Protein AF-G5LVL3-F1 (afdb_monomer_lite)

Structure (mmCIF, N/CA/C/O backbone):
data_AF-G5LVL3-F1
#
_entry.id   AF-G5LVL3-F1
#
loop_
_atom_site.group_PDB
_atom_site.id
_atom_site.type_symbol
_atom_site.label_atom_id
_atom_site.label_alt_id
_atom_site.label_comp_id
_atom_site.label_asym_id
_atom_site.label_entity_id
_atom_site.label_seq_id
_atom_site.pdbx_PDB_ins_code
_atom_site.Cartn_x
_atom_site.Cartn_y
_atom_site.Cartn_z
_atom_site.occupancy
_atom_site.B_iso_or_equiv
_atom_site.auth_seq_id
_atom_site.auth_comp_id
_atom_site.auth_asym_id
_atom_site.auth_atom_id
_atom_site.pdbx_PDB_model_num
ATOM 1 N N . MET A 1 1 ? 20.155 -2.878 -32.973 1.00 81.12 1 MET A N 1
ATOM 2 C CA . MET A 1 1 ? 21.597 -2.716 -32.682 1.00 81.12 1 MET A CA 1
ATOM 3 C C . MET A 1 1 ? 22.410 -3.864 -33.269 1.00 81.12 1 MET A C 1
ATOM 5 O O . MET A 1 1 ? 23.006 -3.648 -34.312 1.00 81.12 1 MET A O 1
ATOM 9 N N . LEU A 1 2 ? 22.355 -5.077 -32.695 1.00 84.88 2 LEU A N 1
ATOM 10 C CA . LEU A 1 2 ? 23.212 -6.215 -33.088 1.00 84.88 2 LEU A CA 1
ATOM 11 C C . LEU A 1 2 ? 23.111 -6.653 -34.557 1.00 84.88 2 LEU A C 1
ATOM 13 O O . LEU A 1 2 ? 24.112 -7.053 -35.127 1.00 84.88 2 LEU A O 1
ATOM 17 N N . ILE A 1 3 ? 21.930 -6.570 -35.171 1.00 90.94 3 ILE A N 1
ATOM 18 C CA . ILE A 1 3 ? 21.746 -6.932 -36.589 1.00 90.94 3 ILE A CA 1
ATOM 19 C C . ILE A 1 3 ? 21.902 -5.699 -37.486 1.00 90.94 3 ILE A C 1
ATOM 21 O O . ILE A 1 3 ? 22.560 -5.733 -38.516 1.00 90.94 3 ILE A O 1
ATOM 25 N N . MET A 1 4 ? 21.317 -4.580 -37.068 1.00 88.94 4 MET A N 1
ATOM 26 C CA . MET A 1 4 ? 21.206 -3.380 -37.893 1.00 88.94 4 MET A CA 1
ATOM 27 C C . MET A 1 4 ? 22.550 -2.671 -38.124 1.00 88.94 4 MET A C 1
ATOM 29 O O . MET A 1 4 ? 22.813 -2.254 -39.245 1.00 88.94 4 MET A O 1
ATOM 33 N N . VAL A 1 5 ? 23.428 -2.589 -37.116 1.00 91.62 5 VAL A N 1
ATOM 34 C CA . VAL A 1 5 ? 24.734 -1.913 -37.248 1.00 91.62 5 VAL A CA 1
ATOM 35 C C . VAL A 1 5 ? 25.672 -2.664 -38.206 1.00 91.62 5 VAL A C 1
ATOM 37 O O . VAL A 1 5 ? 26.183 -2.022 -39.122 1.00 91.62 5 VAL A O 1
ATOM 40 N N . PRO A 1 6 ? 25.856 -4.000 -38.100 1.00 91.88 6 PRO A N 1
ATOM 41 C CA . PRO A 1 6 ? 26.632 -4.750 -39.089 1.00 91.88 6 PRO A CA 1
ATOM 42 C C . PRO A 1 6 ? 26.035 -4.691 -40.495 1.00 91.88 6 PRO A C 1
ATOM 44 O O . PRO A 1 6 ? 26.775 -4.571 -41.463 1.00 91.88 6 PRO A O 1
ATOM 47 N N . VAL A 1 7 ? 24.705 -4.728 -40.626 1.00 93.19 7 VAL A N 1
ATOM 48 C CA . VAL A 1 7 ? 24.038 -4.614 -41.933 1.00 93.19 7 VAL A CA 1
ATOM 49 C C . VAL A 1 7 ? 24.307 -3.250 -42.571 1.00 93.19 7 VAL A C 1
ATOM 51 O O . VAL A 1 7 ? 24.692 -3.193 -43.735 1.00 93.19 7 VAL A O 1
ATOM 54 N N . VAL A 1 8 ? 24.173 -2.156 -41.814 1.00 91.12 8 VAL A N 1
ATOM 55 C CA . VAL A 1 8 ? 24.483 -0.801 -42.300 1.00 91.12 8 VAL A CA 1
ATOM 56 C C . VAL A 1 8 ? 25.963 -0.672 -42.663 1.00 91.12 8 VAL A C 1
ATOM 58 O O . VAL A 1 8 ? 26.275 -0.114 -43.711 1.00 91.12 8 VAL A O 1
ATOM 61 N N . LEU A 1 9 ? 26.865 -1.224 -41.846 1.00 92.75 9 LEU A N 1
ATOM 62 C CA . LEU A 1 9 ? 28.305 -1.228 -42.109 1.00 92.75 9 LEU A CA 1
ATOM 63 C C . LEU A 1 9 ? 28.645 -1.963 -43.411 1.00 92.75 9 LEU A C 1
ATOM 65 O O . LEU A 1 9 ? 29.372 -1.424 -44.236 1.00 92.75 9 LEU A O 1
ATOM 69 N N . LEU A 1 10 ? 28.120 -3.178 -43.601 1.00 92.69 10 LEU A N 1
ATOM 70 C CA . LEU A 1 10 ? 28.406 -3.996 -44.780 1.00 92.69 10 LEU A CA 1
ATOM 71 C C . LEU A 1 10 ? 27.818 -3.368 -46.044 1.00 92.69 10 LEU A C 1
ATOM 73 O O . LEU A 1 10 ? 28.525 -3.243 -47.036 1.00 92.69 10 LEU A O 1
ATOM 77 N N . 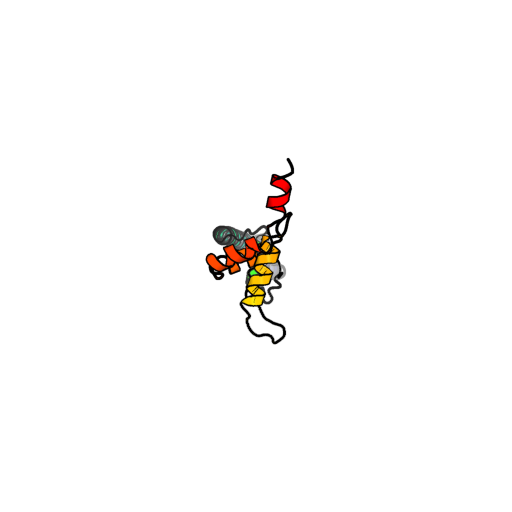ILE A 1 11 ? 26.560 -2.917 -46.010 1.00 91.62 11 ILE A N 1
ATOM 78 C CA . ILE A 1 11 ? 25.928 -2.273 -47.170 1.00 91.62 11 ILE A CA 1
ATOM 79 C C . ILE A 1 11 ? 26.689 -1.001 -47.555 1.00 91.62 11 ILE A C 1
ATOM 81 O O . ILE A 1 11 ? 26.998 -0.803 -48.727 1.00 91.62 11 ILE A O 1
ATOM 85 N N . ASN A 1 12 ? 27.019 -0.147 -46.584 1.00 88.62 12 ASN A N 1
ATOM 86 C CA . ASN A 1 12 ? 27.692 1.122 -46.856 1.00 88.62 12 ASN A CA 1
ATOM 87 C C . ASN A 1 12 ? 29.164 0.903 -47.262 1.00 88.62 12 ASN A C 1
ATOM 89 O O . ASN A 1 12 ? 29.632 1.515 -48.217 1.00 88.62 12 ASN A O 1
ATOM 93 N N . GLY A 1 13 ? 29.855 -0.051 -46.629 1.00 89.69 13 GLY A N 1
ATOM 94 C CA . GLY A 1 13 ? 31.228 -0.438 -46.962 1.00 89.69 13 GLY A CA 1
ATOM 95 C C . GLY A 1 13 ? 31.358 -1.043 -48.360 1.00 89.69 13 GLY A C 1
ATOM 96 O O . GLY A 1 13 ? 32.219 -0.621 -49.127 1.00 89.69 13 GLY A O 1
ATOM 97 N N . PHE A 1 14 ? 30.461 -1.958 -48.747 1.00 90.69 14 PHE A N 1
ATOM 98 C CA . PHE A 1 14 ? 30.452 -2.515 -50.105 1.00 90.69 14 PHE A CA 1
ATOM 99 C C . PHE A 1 14 ? 29.960 -1.517 -51.160 1.00 90.69 14 PHE A C 1
ATOM 101 O O . PHE A 1 14 ? 30.424 -1.568 -52.295 1.00 90.69 14 PHE A O 1
ATOM 108 N N . SER A 1 15 ? 29.041 -0.608 -50.816 1.00 87.19 15 SER A N 1
ATOM 109 C CA . SER A 1 15 ? 28.491 0.351 -51.780 1.00 87.19 15 SER A CA 1
ATOM 110 C C . SER A 1 15 ? 29.405 1.549 -52.043 1.00 87.19 15 SER A C 1
ATOM 112 O O . SER A 1 15 ? 29.398 2.053 -53.163 1.00 87.19 15 SER A O 1
ATOM 114 N N . LYS A 1 16 ? 30.144 2.039 -51.036 1.00 81.44 16 LYS A N 1
ATOM 115 C CA . LYS A 1 16 ? 31.026 3.213 -51.167 1.00 81.44 16 LYS A CA 1
ATOM 116 C C . LYS A 1 16 ? 32.512 2.867 -51.275 1.00 81.44 16 LYS A C 1
ATOM 118 O O . LYS A 1 16 ? 33.286 3.705 -51.722 1.00 81.44 16 LYS A O 1
ATOM 123 N N . GLY A 1 17 ? 32.928 1.673 -50.850 1.00 79.00 17 GLY A N 1
ATOM 124 C CA . GLY A 1 17 ? 34.333 1.245 -50.842 1.00 79.00 17 GLY A CA 1
ATOM 125 C C . GLY A 1 17 ? 35.191 1.853 -49.722 1.00 79.00 17 GLY A C 1
ATOM 126 O O . GLY A 1 17 ? 36.282 1.348 -49.464 1.00 79.00 17 GLY A O 1
ATOM 127 N N . ASP A 1 18 ? 34.702 2.885 -49.024 1.00 89.19 18 ASP A N 1
ATOM 128 C CA . ASP A 1 18 ? 35.351 3.473 -47.848 1.00 89.19 18 ASP A CA 1
ATOM 129 C C . ASP A 1 18 ? 34.812 2.847 -46.552 1.00 89.19 18 ASP A C 1
ATOM 131 O O . ASP A 1 18 ? 33.752 3.201 -46.024 1.00 89.19 18 ASP A O 1
ATOM 135 N N . TRP A 1 19 ? 35.574 1.889 -46.027 1.00 89.25 19 TRP A N 1
ATOM 136 C CA . TRP A 1 19 ? 35.260 1.186 -44.785 1.00 89.25 19 TRP A CA 1
ATOM 137 C C . TRP A 1 19 ? 35.337 2.084 -43.547 1.00 89.25 19 TRP A C 1
ATOM 139 O O . TRP A 1 19 ? 34.635 1.827 -42.566 1.00 89.25 19 TRP A O 1
ATOM 149 N N . VAL A 1 20 ? 36.155 3.141 -43.579 1.00 91.44 20 VAL A N 1
ATOM 150 C CA . VAL A 1 20 ? 36.291 4.077 -42.458 1.00 91.44 20 VAL A CA 1
ATOM 151 C C . VAL A 1 20 ? 35.042 4.946 -42.383 1.00 91.44 20 VAL A C 1
ATOM 153 O O . VAL A 1 20 ? 34.415 5.008 -41.323 1.00 91.44 20 VAL A O 1
ATOM 156 N N . GLU A 1 21 ? 34.606 5.529 -43.501 1.00 89.06 21 GLU A N 1
ATOM 157 C CA . GLU A 1 21 ? 33.372 6.325 -43.553 1.00 89.06 21 GLU A CA 1
ATOM 158 C C . GLU A 1 21 ? 32.139 5.476 -43.201 1.00 89.06 21 GLU A C 1
ATOM 160 O O . GLU A 1 21 ? 31.303 5.884 -42.388 1.00 89.06 21 GLU A O 1
ATOM 165 N N . ALA A 1 22 ? 32.055 4.253 -43.737 1.00 91.62 22 ALA A N 1
ATOM 166 C CA . ALA A 1 22 ? 30.985 3.315 -43.408 1.00 91.62 22 ALA A CA 1
ATOM 167 C C . ALA A 1 22 ? 30.944 2.982 -41.906 1.00 91.62 22 ALA A C 1
ATOM 169 O O . ALA A 1 22 ? 29.858 2.890 -41.326 1.00 91.62 22 ALA A O 1
ATOM 170 N N . SER A 1 23 ? 32.108 2.838 -41.259 1.00 91.12 23 SER A N 1
ATOM 171 C CA . SER A 1 23 ? 32.196 2.565 -39.819 1.00 91.12 23 SER A CA 1
ATOM 172 C C . SER A 1 23 ? 31.751 3.747 -38.961 1.00 91.12 23 SER A C 1
ATOM 174 O O . SER A 1 23 ? 30.975 3.561 -38.021 1.00 91.12 23 SER A O 1
ATOM 176 N N . LEU A 1 24 ? 32.149 4.968 -39.328 1.00 92.56 24 LEU A N 1
ATOM 177 C CA . LEU A 1 24 ? 31.721 6.195 -38.658 1.00 92.56 24 LEU A CA 1
ATOM 178 C C . LEU A 1 24 ? 30.209 6.401 -38.793 1.00 92.56 24 LEU A C 1
ATOM 180 O O . LEU A 1 24 ? 29.540 6.753 -37.820 1.00 92.56 24 LEU A O 1
ATOM 184 N N . PHE A 1 25 ? 29.650 6.113 -39.969 1.00 91.00 25 PHE A N 1
ATOM 185 C CA . PHE A 1 25 ? 28.211 6.184 -40.199 1.00 91.00 25 PHE A CA 1
ATOM 186 C C . PHE A 1 25 ? 27.441 5.136 -39.384 1.00 91.00 25 PHE A C 1
ATOM 188 O O . PHE A 1 25 ? 26.460 5.464 -38.716 1.00 91.00 25 PHE A O 1
ATOM 195 N N . ALA A 1 26 ? 27.899 3.881 -39.386 1.00 91.75 26 ALA A N 1
ATOM 196 C CA . ALA A 1 26 ? 27.285 2.814 -38.600 1.00 91.75 26 ALA A CA 1
ATOM 197 C C . ALA A 1 26 ? 27.334 3.114 -37.088 1.00 91.75 26 ALA A C 1
ATOM 199 O O . ALA A 1 26 ? 26.356 2.857 -36.384 1.00 91.75 26 ALA A O 1
ATOM 200 N N . LEU A 1 27 ? 28.424 3.718 -36.598 1.00 92.19 27 LEU A N 1
ATOM 201 C CA . LEU A 1 27 ? 28.555 4.183 -35.215 1.00 92.19 27 LEU A CA 1
ATOM 202 C C . LEU A 1 27 ? 27.587 5.332 -34.893 1.00 92.19 27 LEU A C 1
ATOM 204 O O . LEU A 1 27 ? 26.932 5.297 -33.853 1.00 92.19 27 LEU A O 1
ATOM 208 N N . ALA A 1 28 ? 27.454 6.322 -35.780 1.00 92.31 28 ALA A N 1
ATOM 209 C CA . ALA A 1 28 ? 26.517 7.432 -35.601 1.00 92.31 28 ALA A CA 1
ATOM 210 C C . ALA A 1 28 ? 25.064 6.939 -35.508 1.00 92.31 28 ALA A C 1
ATOM 212 O O . ALA A 1 28 ? 24.324 7.332 -34.603 1.00 92.31 28 ALA A O 1
ATOM 213 N N . VAL A 1 29 ? 24.676 6.010 -36.388 1.00 91.62 29 VAL A N 1
ATOM 214 C CA . VAL A 1 29 ? 23.380 5.320 -36.318 1.00 91.62 29 VAL A CA 1
ATOM 215 C C . VAL A 1 29 ? 23.252 4.541 -35.010 1.00 91.62 29 VAL A C 1
ATOM 217 O O . VAL A 1 29 ? 22.179 4.521 -34.404 1.00 91.62 29 VAL A O 1
ATOM 220 N N . ALA A 1 30 ? 24.338 3.915 -34.549 1.00 91.69 30 ALA A N 1
ATOM 221 C CA . ALA A 1 30 ? 24.299 3.117 -33.340 1.00 91.69 30 ALA A CA 1
ATOM 222 C C . ALA A 1 30 ? 23.985 3.951 -32.090 1.00 91.69 30 ALA A C 1
ATOM 224 O O . ALA A 1 30 ? 23.071 3.637 -31.325 1.00 91.69 30 ALA A O 1
ATOM 225 N N . VAL A 1 31 ? 24.711 5.054 -31.927 1.00 91.38 31 VAL A N 1
ATOM 226 C CA . VAL A 1 31 ? 24.519 5.990 -30.817 1.00 91.38 31 VAL A CA 1
ATOM 227 C C . VAL A 1 31 ? 23.149 6.666 -30.908 1.00 91.38 31 VAL A C 1
ATOM 229 O O . VAL A 1 31 ? 22.438 6.725 -29.909 1.00 91.38 31 VAL A O 1
ATOM 232 N N . GLY A 1 32 ? 22.727 7.102 -32.101 1.00 88.12 32 GLY A N 1
ATOM 233 C CA . GLY A 1 32 ? 21.451 7.803 -32.294 1.00 88.12 32 GLY A CA 1
ATOM 234 C C . GLY A 1 32 ? 20.205 6.967 -31.981 1.00 88.12 32 GLY A C 1
ATOM 235 O O . GLY A 1 32 ? 19.174 7.517 -31.605 1.00 88.12 32 GLY A O 1
ATOM 236 N N . LEU A 1 33 ? 20.290 5.640 -32.106 1.00 88.56 33 LEU A N 1
ATOM 237 C CA . LEU A 1 33 ? 19.182 4.731 -31.797 1.00 88.56 33 LEU A CA 1
ATOM 238 C C . LEU A 1 33 ? 19.151 4.265 -30.342 1.00 88.56 33 LEU A C 1
ATOM 240 O O . LEU A 1 33 ? 18.172 3.636 -29.938 1.00 88.56 33 LEU A O 1
ATOM 244 N N . THR A 1 34 ? 20.205 4.514 -29.565 1.00 89.81 34 THR A N 1
ATOM 245 C CA . THR A 1 34 ? 20.269 4.047 -28.180 1.00 89.81 34 THR A CA 1
ATOM 246 C C . THR A 1 34 ? 19.421 4.969 -27.299 1.00 89.81 34 THR A C 1
ATOM 248 O O . THR A 1 34 ? 19.711 6.163 -27.201 1.00 89.81 34 THR A O 1
ATOM 251 N N . PRO A 1 35 ? 18.347 4.470 -26.658 1.00 87.25 35 PRO A N 1
ATOM 252 C CA . PRO A 1 35 ? 17.414 5.317 -25.925 1.00 87.25 35 PRO A CA 1
ATOM 253 C C . PRO A 1 35 ? 17.929 5.619 -24.508 1.00 87.25 35 PRO A C 1
ATOM 255 O O . PRO A 1 35 ? 17.309 5.238 -23.516 1.00 87.25 35 PRO A O 1
ATOM 258 N N . GLU A 1 36 ? 19.043 6.345 -24.403 1.00 88.94 36 GLU A N 1
ATOM 259 C CA . GLU A 1 36 ? 19.691 6.713 -23.128 1.00 88.94 36 GLU A CA 1
ATOM 260 C C . GLU A 1 36 ? 18.790 7.566 -22.214 1.00 88.94 36 GLU A C 1
ATOM 262 O O . GLU A 1 36 ? 18.899 7.547 -20.989 1.00 88.94 36 GLU A O 1
ATOM 267 N N . MET A 1 37 ? 17.842 8.305 -22.794 1.00 91.06 37 MET A N 1
ATOM 268 C CA . MET A 1 37 ? 16.935 9.172 -22.035 1.00 91.06 37 MET A CA 1
ATOM 269 C C . MET A 1 37 ? 15.774 8.416 -21.379 1.00 91.06 37 MET A C 1
ATOM 271 O O . MET A 1 37 ? 15.203 8.896 -20.397 1.00 91.06 37 MET A O 1
ATOM 275 N N . LEU A 1 38 ? 15.405 7.242 -21.896 1.00 93.31 38 LEU A N 1
ATOM 276 C CA . LEU A 1 38 ? 14.210 6.528 -21.448 1.00 93.31 38 LEU A CA 1
ATOM 277 C C . LEU A 1 38 ? 14.296 6.097 -19.969 1.00 93.31 38 LEU A C 1
ATOM 279 O O . LEU A 1 38 ? 13.352 6.392 -19.227 1.00 93.31 38 LEU A O 1
ATOM 283 N N . PRO A 1 39 ? 15.403 5.495 -19.480 1.00 91.12 39 PRO A N 1
ATOM 284 C CA . PRO A 1 39 ? 15.537 5.153 -18.062 1.00 91.12 39 PRO A CA 1
ATOM 285 C C . PRO A 1 39 ? 15.429 6.376 -17.142 1.00 91.12 39 PRO A C 1
ATOM 287 O O . PRO A 1 39 ? 14.821 6.306 -16.071 1.00 91.12 39 PRO A O 1
ATOM 290 N N . MET A 1 40 ? 15.970 7.517 -17.578 1.00 94.31 40 MET A N 1
ATOM 291 C CA . MET A 1 40 ? 15.934 8.767 -16.820 1.00 94.31 40 MET A CA 1
ATOM 292 C C . MET A 1 40 ? 14.507 9.321 -16.709 1.00 94.31 40 MET A C 1
ATOM 294 O O . MET A 1 40 ? 14.063 9.659 -15.608 1.00 94.31 40 MET A O 1
ATOM 298 N N . ILE A 1 41 ? 13.750 9.332 -17.812 1.00 95.12 41 ILE A N 1
ATOM 299 C CA . ILE A 1 41 ? 12.345 9.769 -17.832 1.00 95.12 41 ILE A CA 1
ATOM 300 C C . ILE A 1 41 ? 11.490 8.890 -16.913 1.00 95.12 41 ILE A C 1
ATOM 302 O O . ILE A 1 41 ? 10.715 9.408 -16.104 1.00 95.12 41 ILE A O 1
ATOM 306 N N . VAL A 1 42 ? 11.649 7.565 -16.999 1.00 95.19 42 VAL A N 1
ATOM 307 C CA . VAL A 1 42 ? 10.902 6.616 -16.159 1.00 95.19 42 VAL A CA 1
ATOM 308 C C . VAL A 1 42 ? 11.215 6.847 -14.680 1.00 95.19 42 VAL A C 1
ATOM 310 O O . VAL A 1 42 ? 10.291 6.995 -13.879 1.00 95.19 42 VAL A O 1
ATOM 313 N N . SER A 1 43 ? 12.494 6.961 -14.314 1.00 94.56 43 SER A N 1
ATOM 314 C CA . SER A 1 43 ? 12.914 7.205 -12.929 1.00 94.56 43 SER A CA 1
ATOM 315 C C . SER A 1 43 ? 12.374 8.532 -12.379 1.00 94.56 43 SER A C 1
ATOM 317 O O . SER A 1 43 ? 11.817 8.570 -11.280 1.00 94.56 43 SER A O 1
ATOM 319 N N . SER A 1 44 ? 12.439 9.611 -13.168 1.00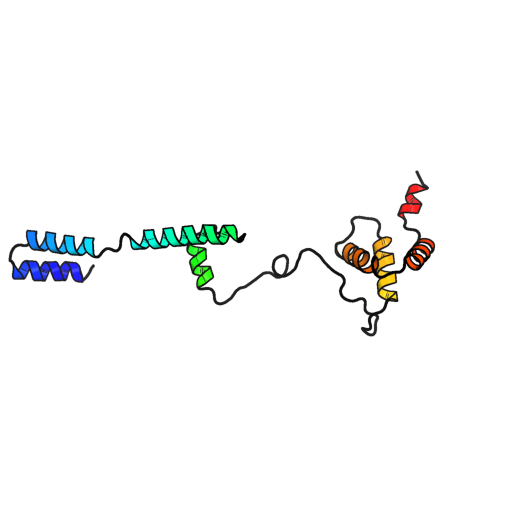 95.38 44 SER A N 1
ATOM 320 C CA . SER A 1 44 ? 11.914 10.931 -12.789 1.00 95.38 44 SER A CA 1
ATOM 321 C C . SER A 1 44 ? 10.399 10.910 -12.557 1.00 95.38 44 SER A C 1
ATOM 323 O O . SER A 1 44 ? 9.902 11.455 -11.566 1.00 95.38 44 SER A O 1
ATOM 325 N N . ASN A 1 45 ? 9.653 10.218 -13.421 1.00 95.62 45 ASN A N 1
ATOM 326 C CA . ASN A 1 45 ? 8.209 10.064 -13.265 1.00 95.62 45 ASN A CA 1
ATOM 327 C C . ASN A 1 45 ? 7.847 9.219 -12.038 1.00 95.62 45 ASN A C 1
ATOM 329 O O . ASN A 1 45 ? 6.952 9.602 -11.282 1.00 95.62 45 ASN A O 1
ATOM 333 N N . LEU A 1 46 ? 8.566 8.121 -11.782 1.00 96.88 46 LEU A N 1
ATOM 334 C CA . LEU A 1 46 ? 8.369 7.319 -10.572 1.00 96.88 46 LEU A CA 1
ATOM 335 C C . LEU A 1 46 ? 8.698 8.118 -9.307 1.00 96.88 46 LEU A C 1
ATOM 337 O O . LEU A 1 46 ? 7.953 8.044 -8.333 1.00 96.88 46 LEU A O 1
ATOM 341 N N . ALA A 1 47 ? 9.756 8.932 -9.319 1.00 96.50 47 ALA A N 1
ATOM 342 C CA . ALA A 1 47 ? 10.110 9.797 -8.196 1.00 96.50 47 ALA A CA 1
ATOM 343 C C . ALA A 1 47 ? 9.015 10.837 -7.905 1.00 96.50 47 ALA A C 1
ATOM 345 O O . ALA A 1 47 ? 8.591 10.994 -6.758 1.00 96.50 47 ALA A O 1
ATOM 346 N N . LYS A 1 48 ? 8.481 11.497 -8.941 1.00 96.44 48 LYS A N 1
ATOM 347 C CA . LYS A 1 48 ? 7.318 12.392 -8.799 1.00 96.44 48 LYS A CA 1
ATOM 348 C C . LYS A 1 48 ? 6.091 11.647 -8.262 1.00 96.44 48 LYS A C 1
ATOM 350 O O . LYS A 1 48 ? 5.407 12.160 -7.375 1.00 96.44 48 LYS A O 1
ATOM 355 N N . GLY A 1 49 ? 5.844 10.428 -8.745 1.00 96.31 49 GLY A N 1
ATOM 356 C CA . GLY A 1 49 ? 4.784 9.548 -8.249 1.00 96.31 49 GLY A CA 1
ATOM 357 C C . GLY A 1 49 ? 4.942 9.210 -6.764 1.00 96.31 49 GLY A C 1
ATOM 358 O O . GLY A 1 49 ? 3.981 9.323 -6.005 1.00 96.31 49 GLY A O 1
ATOM 359 N N . ALA A 1 50 ? 6.162 8.898 -6.319 1.00 97.38 50 ALA A N 1
ATOM 360 C CA . ALA A 1 50 ? 6.469 8.638 -4.913 1.00 97.38 50 ALA A CA 1
ATOM 361 C C . ALA A 1 50 ? 6.163 9.853 -4.023 1.00 97.38 50 ALA A C 1
ATOM 363 O O . ALA A 1 50 ? 5.566 9.706 -2.956 1.00 97.38 50 ALA A O 1
ATOM 364 N N . ILE A 1 51 ? 6.505 11.066 -4.477 1.00 96.81 51 ILE A N 1
ATOM 365 C CA . ILE A 1 51 ? 6.180 12.310 -3.761 1.00 96.81 51 ILE A CA 1
ATOM 366 C C . ILE A 1 51 ? 4.659 12.496 -3.668 1.00 96.81 51 ILE A C 1
ATOM 368 O O . ILE A 1 51 ? 4.139 12.829 -2.600 1.00 96.81 51 ILE A O 1
ATOM 372 N N . ALA A 1 52 ? 3.927 12.255 -4.759 1.00 96.75 52 ALA A N 1
ATOM 373 C CA . ALA A 1 52 ? 2.469 12.350 -4.770 1.00 96.75 52 ALA A CA 1
ATOM 374 C C . ALA A 1 52 ? 1.803 11.328 -3.826 1.00 96.75 52 ALA A C 1
ATOM 376 O O . ALA A 1 52 ? 0.855 11.677 -3.121 1.00 96.75 52 ALA A O 1
ATOM 377 N N . MET A 1 53 ? 2.321 10.097 -3.762 1.00 97.44 53 MET A N 1
ATOM 378 C CA . MET A 1 53 ? 1.865 9.055 -2.832 1.00 97.44 53 MET A CA 1
ATOM 379 C C . MET A 1 53 ? 2.162 9.410 -1.369 1.00 97.44 53 MET A C 1
ATOM 381 O O . MET A 1 53 ? 1.294 9.253 -0.509 1.00 97.44 53 MET A O 1
ATOM 385 N N . SER A 1 54 ? 3.332 9.990 -1.090 1.00 97.06 54 SER A N 1
ATOM 386 C CA . SER A 1 54 ? 3.715 10.433 0.258 1.00 97.06 54 SER A CA 1
ATOM 387 C C . SER A 1 54 ? 2.754 11.488 0.816 1.00 97.06 54 SER A C 1
ATOM 389 O O . SER A 1 54 ? 2.298 11.382 1.956 1.00 97.06 54 SER A O 1
ATOM 391 N N . ARG A 1 55 ? 2.315 12.439 -0.024 1.00 96.94 55 ARG A N 1
ATOM 392 C CA . ARG A 1 55 ? 1.275 13.424 0.343 1.00 96.94 55 ARG A CA 1
ATOM 393 C C . ARG A 1 55 ? -0.062 12.778 0.730 1.00 96.94 55 ARG A C 1
ATOM 395 O O . ARG A 1 55 ? -0.848 13.392 1.443 1.00 96.94 55 ARG A O 1
ATOM 402 N N . ARG A 1 56 ? -0.313 11.539 0.297 1.00 96.88 56 ARG A N 1
ATOM 403 C CA . ARG A 1 56 ? -1.492 10.727 0.644 1.00 96.88 56 ARG A CA 1
ATOM 404 C C . ARG A 1 56 ? -1.211 9.708 1.756 1.00 96.88 56 ARG A C 1
ATOM 406 O O . ARG A 1 56 ? -1.957 8.747 1.895 1.00 96.88 56 ARG A O 1
ATOM 413 N N . LYS A 1 57 ? -0.159 9.922 2.559 1.00 96.75 57 LYS A N 1
ATOM 414 C CA . LYS A 1 57 ? 0.275 9.043 3.662 1.00 96.75 57 LYS A CA 1
ATOM 415 C C . LYS A 1 57 ? 0.752 7.650 3.213 1.00 96.75 57 LYS A C 1
ATOM 417 O O . LYS A 1 57 ? 0.756 6.724 4.017 1.00 96.75 57 LYS A O 1
ATOM 422 N N . VAL A 1 58 ? 1.190 7.499 1.960 1.00 96.50 58 VAL A N 1
ATOM 423 C CA . VAL A 1 58 ? 1.780 6.254 1.439 1.00 96.50 58 VAL A CA 1
ATOM 424 C C . VAL A 1 58 ? 3.278 6.452 1.220 1.00 96.50 58 VAL A C 1
ATOM 426 O O . VAL A 1 58 ? 3.697 7.192 0.333 1.00 96.50 58 VAL A O 1
ATOM 429 N N . ILE A 1 59 ? 4.101 5.784 2.027 1.00 96.31 59 ILE A N 1
ATOM 430 C CA . ILE A 1 59 ? 5.562 5.907 1.957 1.00 96.31 59 ILE A CA 1
ATOM 431 C C . ILE A 1 59 ? 6.124 4.845 1.008 1.00 96.31 59 ILE A C 1
ATOM 433 O O . ILE A 1 59 ? 6.145 3.655 1.323 1.00 96.31 59 ILE A O 1
ATOM 437 N N . VAL A 1 60 ? 6.632 5.284 -0.142 1.00 96.31 60 VAL A N 1
ATOM 438 C CA . VAL A 1 60 ? 7.268 4.409 -1.135 1.00 96.31 60 VAL A CA 1
ATOM 439 C C . VAL A 1 60 ? 8.759 4.268 -0.823 1.00 96.31 60 VAL A C 1
ATOM 441 O O . VAL A 1 60 ? 9.524 5.212 -0.990 1.00 96.31 60 VAL A O 1
ATOM 444 N N . LYS A 1 61 ? 9.194 3.074 -0.399 1.00 95.25 61 LYS A N 1
ATOM 445 C CA . LYS A 1 61 ? 10.619 2.782 -0.127 1.00 95.25 61 LYS A CA 1
ATOM 446 C C . LYS A 1 61 ? 11.428 2.424 -1.381 1.00 95.25 61 LYS A C 1
ATOM 448 O O . LYS A 1 61 ? 12.649 2.526 -1.368 1.00 95.25 61 LYS A O 1
ATOM 453 N N . ARG A 1 62 ? 10.765 1.952 -2.443 1.00 95.56 62 ARG A N 1
ATOM 454 C CA . ARG A 1 62 ? 11.383 1.526 -3.711 1.00 95.56 62 ARG A CA 1
ATOM 455 C C . ARG A 1 62 ? 10.525 2.003 -4.878 1.00 95.56 62 ARG A C 1
ATOM 457 O O . A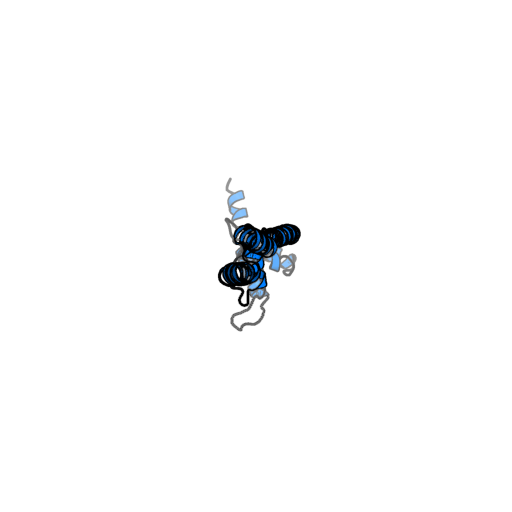RG A 1 62 ? 9.347 1.668 -4.917 1.00 95.56 62 ARG A O 1
ATOM 464 N N . LEU A 1 63 ? 11.103 2.727 -5.838 1.00 94.25 63 LEU A N 1
ATOM 465 C CA . LEU A 1 63 ? 10.355 3.298 -6.970 1.00 94.25 63 LEU A CA 1
ATOM 466 C C . LEU A 1 63 ? 9.648 2.233 -7.824 1.00 94.25 63 LEU A C 1
ATOM 468 O O . LEU A 1 63 ? 8.497 2.422 -8.203 1.00 94.25 63 LEU A O 1
ATOM 472 N N . ASN A 1 64 ? 10.278 1.074 -8.028 1.00 93.38 64 ASN A N 1
ATOM 473 C CA . ASN A 1 64 ? 9.682 -0.041 -8.777 1.00 93.38 64 ASN A CA 1
ATOM 474 C C . ASN A 1 64 ? 8.399 -0.590 -8.123 1.00 93.38 64 ASN A C 1
ATOM 476 O O . ASN A 1 64 ? 7.556 -1.158 -8.809 1.00 93.38 64 ASN A O 1
ATOM 480 N N . ALA A 1 65 ? 8.202 -0.381 -6.814 1.00 95.06 65 ALA A N 1
ATOM 481 C CA . ALA A 1 65 ? 6.972 -0.795 -6.142 1.00 95.06 65 ALA A CA 1
ATOM 482 C C . ALA A 1 65 ? 5.739 -0.049 -6.675 1.00 95.06 65 ALA A C 1
ATOM 484 O O . ALA A 1 65 ? 4.644 -0.592 -6.619 1.00 95.06 65 ALA A O 1
ATOM 485 N N . ILE A 1 66 ? 5.910 1.158 -7.226 1.00 95.81 66 ILE A N 1
ATOM 486 C CA . ILE A 1 66 ? 4.817 1.932 -7.833 1.00 95.81 66 ILE A CA 1
ATOM 487 C C . ILE A 1 66 ? 4.272 1.213 -9.070 1.00 95.81 66 ILE A C 1
ATOM 489 O O . ILE A 1 66 ? 3.059 1.138 -9.242 1.00 95.81 66 ILE A O 1
ATOM 493 N N . GLN A 1 67 ? 5.152 0.661 -9.911 1.00 94.88 67 GLN A N 1
ATOM 494 C CA . GLN A 1 67 ? 4.738 -0.101 -11.092 1.00 94.88 67 GLN A CA 1
ATOM 495 C C . GLN A 1 67 ? 4.040 -1.396 -10.686 1.00 94.88 67 GLN A C 1
ATOM 497 O O . GLN A 1 67 ? 2.951 -1.673 -11.177 1.00 94.88 67 GLN A O 1
ATOM 502 N N . ASN A 1 68 ? 4.615 -2.131 -9.728 1.00 94.06 68 ASN A N 1
ATOM 503 C CA . ASN A 1 68 ? 3.999 -3.348 -9.198 1.00 94.06 68 ASN A CA 1
ATOM 504 C C . ASN A 1 68 ? 2.608 -3.068 -8.622 1.00 94.06 68 ASN A C 1
ATOM 506 O O . ASN A 1 68 ? 1.692 -3.841 -8.854 1.00 94.06 68 ASN A O 1
ATOM 510 N N . PHE A 1 69 ? 2.444 -1.954 -7.905 1.00 93.38 69 PHE A N 1
ATOM 511 C CA . PHE A 1 69 ? 1.158 -1.554 -7.341 1.00 93.38 69 PHE A CA 1
ATOM 512 C C . PHE A 1 69 ? 0.132 -1.193 -8.424 1.00 93.38 69 PHE A C 1
ATOM 514 O O . PHE A 1 69 ? -1.042 -1.510 -8.281 1.00 93.38 69 PHE A O 1
ATOM 521 N N . GLY A 1 70 ? 0.568 -0.555 -9.515 1.00 93.12 70 GLY A N 1
ATOM 522 C CA . GLY A 1 70 ? -0.296 -0.233 -10.654 1.00 93.12 70 GLY A CA 1
ATOM 523 C C . GLY A 1 70 ? -0.694 -1.443 -11.505 1.00 93.12 70 GLY A C 1
ATOM 524 O O . GLY A 1 70 ? -1.743 -1.409 -12.135 1.00 93.12 70 GLY A O 1
ATOM 525 N N . ALA A 1 71 ? 0.122 -2.498 -11.512 1.00 96.19 71 ALA A N 1
ATOM 526 C CA . ALA A 1 71 ? -0.115 -3.735 -12.259 1.00 96.19 71 ALA A CA 1
ATOM 527 C C . ALA A 1 71 ? -0.708 -4.866 -11.396 1.00 96.19 71 ALA A C 1
ATOM 529 O O . ALA A 1 71 ? -0.694 -6.023 -11.803 1.00 96.19 71 ALA A O 1
ATOM 530 N N . MET A 1 72 ? -1.153 -4.564 -10.176 1.00 96.31 72 MET A N 1
ATOM 531 C CA . MET A 1 72 ? -1.598 -5.578 -9.227 1.00 96.31 72 MET A CA 1
ATOM 532 C C . MET A 1 72 ? -3.078 -5.921 -9.427 1.00 96.31 72 MET A C 1
ATOM 534 O O . MET A 1 72 ? -3.934 -5.050 -9.298 1.00 96.31 72 MET A O 1
ATOM 538 N N . ASP A 1 73 ? -3.378 -7.206 -9.626 1.00 97.44 73 ASP A N 1
ATOM 539 C CA . ASP A 1 73 ? -4.758 -7.702 -9.751 1.00 97.44 73 ASP A CA 1
ATOM 540 C C . ASP A 1 73 ? -5.360 -8.179 -8.418 1.00 97.44 73 ASP A C 1
ATOM 542 O O . ASP A 1 73 ? -6.572 -8.120 -8.212 1.00 97.44 73 ASP A O 1
ATOM 546 N N . VAL A 1 74 ? -4.523 -8.660 -7.490 1.00 96.75 74 VAL A N 1
ATOM 547 C CA . VAL A 1 74 ? -4.964 -9.255 -6.217 1.00 96.75 74 VAL A CA 1
ATOM 548 C C . VAL A 1 74 ? -4.284 -8.566 -5.041 1.00 96.75 74 VAL A C 1
ATOM 550 O O . VAL A 1 74 ? -3.060 -8.588 -4.922 1.00 96.75 74 VAL A O 1
ATOM 553 N N . LEU A 1 75 ? -5.089 -7.987 -4.140 1.00 94.81 75 LEU A N 1
ATOM 554 C CA . LEU A 1 75 ? -4.618 -7.377 -2.896 1.00 94.81 75 LEU A CA 1
ATOM 555 C C . LEU A 1 75 ? -4.873 -8.309 -1.711 1.00 94.81 75 LEU A C 1
ATOM 557 O O . LEU A 1 75 ? -5.986 -8.370 -1.188 1.00 94.81 75 LEU A O 1
ATOM 561 N N . CYS A 1 76 ? -3.832 -8.982 -1.233 1.00 95.12 76 CYS A N 1
ATOM 562 C CA . CYS A 1 76 ? -3.889 -9.663 0.056 1.00 95.12 76 CYS A CA 1
ATOM 563 C C . CYS A 1 76 ? -3.647 -8.639 1.169 1.00 95.12 76 CYS A C 1
ATOM 565 O O . CYS A 1 76 ? -2.565 -8.060 1.264 1.00 95.12 76 CYS A O 1
ATOM 567 N N . THR A 1 77 ? -4.653 -8.404 2.008 1.00 94.75 77 THR A N 1
ATOM 568 C CA . THR A 1 77 ? -4.572 -7.488 3.151 1.00 94.75 77 THR A CA 1
ATOM 569 C C . THR A 1 77 ? -4.776 -8.254 4.452 1.00 94.75 77 THR A C 1
ATOM 571 O O . THR A 1 77 ? -5.574 -9.192 4.503 1.00 94.75 77 THR A O 1
ATOM 574 N N . ASP A 1 78 ? -4.033 -7.882 5.493 1.00 94.19 78 ASP A N 1
ATOM 575 C CA . ASP A 1 78 ? -4.198 -8.490 6.810 1.00 94.19 78 ASP A CA 1
ATOM 576 C C . ASP A 1 78 ? -5.468 -7.962 7.493 1.00 94.19 78 ASP A C 1
ATOM 578 O O . ASP A 1 78 ? -5.851 -6.803 7.344 1.00 94.19 78 ASP A O 1
ATOM 582 N N . LYS A 1 79 ? -6.153 -8.799 8.270 1.00 93.75 79 LYS A N 1
ATOM 583 C CA . LYS A 1 79 ? -7.372 -8.367 8.960 1.00 93.75 79 LYS A CA 1
ATOM 584 C C . LYS A 1 79 ? -7.027 -7.411 10.098 1.00 93.75 79 LYS A C 1
ATOM 586 O O . LYS A 1 79 ? -7.544 -6.293 10.144 1.00 93.75 79 LYS A O 1
ATOM 591 N N . THR A 1 80 ? -6.175 -7.859 11.015 1.00 87.31 80 THR A N 1
ATOM 592 C CA . THR A 1 80 ? -5.898 -7.139 12.259 1.00 87.31 80 THR A CA 1
ATOM 593 C C . THR A 1 80 ? -4.980 -5.957 11.981 1.00 87.31 80 THR A C 1
ATOM 595 O O . THR A 1 80 ? -3.895 -6.114 11.440 1.00 87.31 80 THR A O 1
ATOM 598 N N . GLY A 1 81 ? -5.420 -4.749 12.328 1.00 84.25 81 GLY A N 1
ATOM 599 C CA . GLY A 1 81 ? -4.616 -3.537 12.152 1.00 84.25 81 GLY A CA 1
ATOM 600 C C . GLY A 1 81 ? -4.574 -2.976 10.724 1.00 84.25 81 GLY A C 1
ATOM 601 O O . GLY A 1 81 ? -4.044 -1.881 10.551 1.00 84.25 81 GLY A O 1
ATOM 602 N N . THR A 1 82 ? -5.166 -3.655 9.726 1.00 91.38 82 THR A N 1
ATOM 603 C CA . THR A 1 82 ? -5.396 -3.074 8.385 1.00 91.38 82 THR A CA 1
ATOM 604 C C . THR A 1 82 ? -6.884 -2.916 8.087 1.00 91.38 82 THR A C 1
ATOM 606 O O . THR A 1 82 ? -7.349 -1.793 7.905 1.00 91.38 82 THR A O 1
ATOM 609 N N . LEU A 1 83 ? -7.655 -4.010 8.080 1.00 92.31 83 LEU A N 1
ATOM 610 C CA . LEU A 1 83 ? -9.112 -3.938 7.897 1.00 92.31 83 LEU A CA 1
ATOM 611 C C . LEU A 1 83 ? -9.838 -3.544 9.181 1.00 92.31 83 LEU A C 1
ATOM 613 O O . LEU A 1 83 ? -10.837 -2.826 9.143 1.00 92.31 83 LEU A O 1
ATOM 617 N N . THR A 1 84 ? -9.358 -4.035 10.323 1.00 90.06 84 THR A N 1
ATOM 618 C CA . THR A 1 84 ? -9.950 -3.734 11.623 1.00 90.06 84 THR A CA 1
ATOM 619 C C . THR A 1 84 ? -9.191 -2.618 12.313 1.00 90.06 84 THR A C 1
ATOM 621 O O . THR A 1 84 ? -7.962 -2.567 12.309 1.00 90.06 84 THR A O 1
ATOM 624 N N . GLN A 1 85 ? -9.938 -1.757 12.993 1.00 84.19 85 GLN A N 1
ATOM 625 C CA . GLN A 1 85 ? -9.362 -0.823 13.948 1.00 84.19 85 GLN A CA 1
ATOM 626 C C . GLN A 1 85 ? -8.937 -1.596 15.200 1.00 84.19 85 GLN A C 1
ATOM 628 O O . GLN A 1 85 ? -9.626 -2.533 15.605 1.00 84.19 85 GLN A O 1
ATOM 633 N N . ASP A 1 86 ? -7.858 -1.177 15.861 1.00 82.06 86 ASP A N 1
ATOM 634 C CA . ASP A 1 86 ? -7.462 -1.683 17.189 1.00 82.06 86 ASP A CA 1
ATOM 635 C C . ASP A 1 86 ? -8.376 -1.126 18.307 1.00 82.06 86 ASP A C 1
ATOM 637 O O . ASP A 1 86 ? -7.962 -0.700 19.383 1.00 82.06 86 ASP A O 1
ATOM 641 N N . ASN A 1 87 ? -9.668 -1.028 18.002 1.00 84.12 87 ASN A N 1
ATOM 642 C CA . ASN A 1 87 ? -10.694 -0.476 18.861 1.00 84.12 87 ASN A CA 1
ATOM 643 C C . ASN A 1 87 ? -11.951 -1.331 18.725 1.00 84.12 87 ASN A C 1
ATOM 645 O O . ASN A 1 87 ? -12.607 -1.347 17.684 1.00 84.12 87 ASN A O 1
ATOM 649 N N . ILE A 1 88 ? -12.284 -2.031 19.804 1.00 88.56 88 ILE A N 1
ATOM 650 C CA . ILE A 1 88 ? -13.466 -2.884 19.878 1.00 88.56 88 ILE A CA 1
ATOM 651 C C . ILE A 1 88 ? -14.670 -2.029 20.276 1.00 88.56 88 ILE A C 1
ATOM 653 O O . ILE A 1 88 ? -14.595 -1.199 21.183 1.00 88.56 88 ILE A O 1
ATOM 657 N N . PHE A 1 89 ? -15.803 -2.258 19.621 1.00 90.25 89 PHE A N 1
ATOM 658 C CA . PHE A 1 89 ? -17.091 -1.679 19.980 1.00 90.25 89 PHE A CA 1
ATOM 659 C C . PHE A 1 89 ? -18.110 -2.795 20.205 1.00 90.25 89 PHE A C 1
ATOM 661 O O . PHE A 1 89 ? -18.104 -3.813 19.518 1.00 90.25 89 PHE A O 1
ATOM 668 N N . LEU A 1 90 ? -18.983 -2.611 21.196 1.00 92.69 90 LEU A N 1
ATOM 669 C CA . LEU A 1 90 ? -20.104 -3.515 21.413 1.00 92.69 90 LEU A CA 1
ATOM 670 C C . LEU A 1 90 ? -21.180 -3.208 20.369 1.00 92.69 90 LEU A C 1
ATOM 672 O O . LEU A 1 90 ? -21.649 -2.075 20.292 1.00 92.69 90 LEU A O 1
ATOM 676 N N . GLU A 1 91 ? -21.576 -4.200 19.578 1.00 91.44 91 GLU A N 1
ATOM 677 C CA . GLU A 1 91 ? -22.621 -4.034 18.563 1.00 91.44 91 GLU A CA 1
ATOM 678 C C . GLU A 1 91 ? -23.975 -4.567 19.055 1.00 91.44 91 GLU A C 1
ATOM 680 O O . GLU A 1 91 ? -25.002 -3.883 18.958 1.00 91.44 91 GLU A O 1
ATOM 685 N N . HIS A 1 92 ? -23.985 -5.768 19.643 1.00 92.44 92 HIS A N 1
ATOM 686 C CA . HIS A 1 92 ? -25.194 -6.463 20.091 1.00 92.44 92 HIS A CA 1
ATOM 687 C C . HIS A 1 92 ? -25.022 -7.100 21.478 1.00 92.44 92 HIS A C 1
ATOM 689 O O . HIS A 1 92 ? -23.955 -7.599 21.820 1.00 92.44 92 HIS A O 1
ATOM 695 N N . HIS A 1 93 ? -26.099 -7.096 22.270 1.00 93.31 93 HIS A N 1
ATOM 696 C CA . HIS A 1 93 ? -26.188 -7.708 23.603 1.00 93.31 93 HIS A CA 1
ATOM 697 C C . HIS A 1 93 ? -27.373 -8.685 23.641 1.00 93.31 93 HIS A C 1
ATOM 699 O O . HIS A 1 93 ? -28.497 -8.338 24.014 1.00 93.31 93 HIS A O 1
ATOM 705 N N . LEU A 1 94 ? -27.144 -9.896 23.152 1.00 95.50 94 LEU A N 1
ATOM 706 C CA . LEU A 1 94 ? -28.204 -10.874 22.929 1.00 95.50 94 LEU A CA 1
ATOM 707 C C . LEU A 1 94 ? -28.405 -11.755 24.165 1.00 95.50 94 LEU A C 1
ATOM 709 O O . LEU A 1 94 ? -27.453 -12.038 24.890 1.00 95.50 94 LEU A O 1
ATOM 713 N N . ASP A 1 95 ? -29.643 -12.162 24.421 1.00 94.00 95 ASP A N 1
ATOM 714 C CA . ASP A 1 95 ? -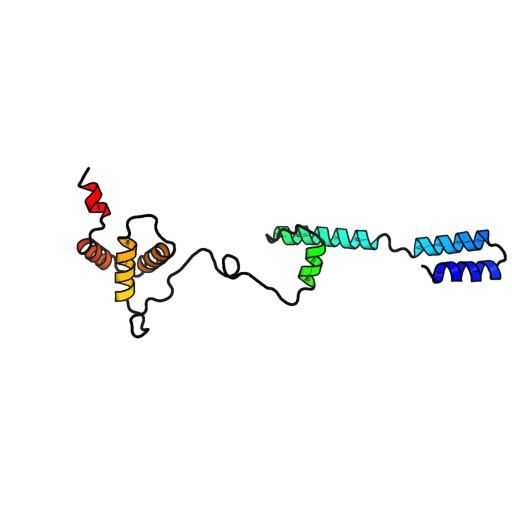29.939 -13.237 25.363 1.00 94.00 95 ASP A CA 1
ATOM 715 C C . ASP A 1 95 ? -29.740 -14.623 24.725 1.00 94.00 95 ASP A C 1
ATOM 717 O O . ASP A 1 95 ? -29.298 -14.754 23.583 1.00 94.00 95 ASP A O 1
ATOM 721 N N . VAL A 1 96 ? -30.075 -15.675 25.476 1.00 93.81 96 VAL A N 1
ATOM 722 C CA . VAL A 1 96 ? -29.948 -17.076 25.041 1.00 93.81 96 VAL A CA 1
ATOM 723 C C . VAL A 1 96 ? -30.800 -17.427 23.817 1.00 93.81 96 VAL A C 1
ATOM 725 O O . VAL A 1 96 ? -30.534 -18.432 23.168 1.00 93.81 96 VAL A O 1
ATOM 728 N N . SER A 1 97 ? -31.806 -16.610 23.491 1.00 95.38 97 SER A N 1
ATOM 729 C CA . SER A 1 97 ? -32.658 -16.772 22.310 1.00 95.38 97 SER A CA 1
ATOM 730 C C . SER A 1 97 ? -32.192 -15.936 21.112 1.00 95.38 97 SER A C 1
ATOM 732 O O . SER A 1 97 ? -32.824 -15.959 20.060 1.00 95.38 97 SER A O 1
ATOM 734 N N . GLY A 1 98 ? -31.086 -15.195 21.250 1.00 93.06 98 GLY A N 1
ATOM 735 C CA . GLY A 1 98 ? -30.574 -14.313 20.203 1.00 93.06 98 GLY A CA 1
ATOM 736 C C . GLY A 1 98 ? -31.296 -12.964 20.123 1.00 93.06 98 GLY A C 1
ATOM 737 O O . GLY A 1 98 ? -31.060 -12.204 19.186 1.00 93.06 98 GLY A O 1
ATOM 738 N N . VAL A 1 99 ? -32.154 -12.630 21.094 1.00 94.44 99 VAL A N 1
ATOM 739 C CA . VAL A 1 99 ? -32.902 -11.366 21.119 1.00 94.44 99 VAL A CA 1
ATOM 740 C C . VAL A 1 99 ? -32.123 -10.318 21.911 1.00 94.44 99 VAL A C 1
ATOM 742 O O . VAL A 1 99 ? -31.524 -10.604 22.948 1.00 94.44 99 VAL A O 1
ATOM 745 N N . LYS A 1 100 ? -32.106 -9.066 21.432 1.00 93.81 100 LYS A N 1
ATOM 746 C CA . LYS A 1 100 ? -31.449 -7.958 22.145 1.00 93.81 100 LYS A CA 1
ATOM 747 C C . LYS A 1 100 ? -32.082 -7.776 23.523 1.00 93.81 100 LYS A C 1
ATOM 749 O O . LYS A 1 100 ? -33.245 -7.406 23.633 1.00 93.81 100 LYS A O 1
ATOM 754 N N . SER A 1 101 ? -31.277 -7.946 24.567 1.00 92.94 101 SER A N 1
ATOM 755 C CA . SER A 1 101 ? -31.734 -7.867 25.950 1.00 92.94 101 SER A CA 1
ATOM 756 C C . SER A 1 101 ? -31.000 -6.783 26.733 1.00 92.94 101 SER A C 1
ATOM 758 O O . SER A 1 101 ? -29.789 -6.850 26.953 1.00 92.94 101 SER A O 1
ATOM 760 N N . SER A 1 102 ? -31.751 -5.793 27.221 1.00 90.44 102 SER A N 1
ATOM 761 C CA . SER A 1 102 ? -31.225 -4.729 28.089 1.00 90.44 102 SER A CA 1
ATOM 762 C C . SER A 1 102 ? -30.660 -5.279 29.399 1.00 90.44 102 SER A C 1
ATOM 764 O O . SER A 1 102 ? -29.731 -4.706 29.964 1.00 90.44 102 SER A O 1
ATOM 766 N N . ARG A 1 103 ? -31.184 -6.417 29.875 1.00 89.81 103 ARG A N 1
ATOM 767 C CA . ARG A 1 103 ? -30.696 -7.082 31.087 1.00 89.81 103 ARG A CA 1
ATOM 768 C C . ARG A 1 103 ? -29.280 -7.624 30.895 1.00 89.81 103 ARG A C 1
ATOM 770 O O . ARG A 1 103 ? -28.459 -7.469 31.792 1.00 89.81 103 ARG A O 1
ATOM 777 N N . VAL A 1 104 ? -28.978 -8.198 29.728 1.00 92.31 104 VAL A N 1
ATOM 778 C CA . VAL A 1 104 ? -27.629 -8.687 29.394 1.00 92.31 104 VAL A CA 1
ATOM 779 C C . VAL A 1 104 ? -26.638 -7.529 29.352 1.00 92.31 104 VAL A C 1
ATOM 781 O O . VAL A 1 104 ? -25.588 -7.607 29.985 1.00 92.31 104 VAL A O 1
ATOM 784 N N . LEU A 1 105 ? -27.003 -6.417 28.703 1.00 92.50 105 LEU A N 1
ATOM 785 C CA . LEU A 1 105 ? -26.175 -5.207 28.702 1.00 92.50 105 LEU A CA 1
ATOM 786 C C . LEU A 1 105 ? -25.909 -4.696 30.123 1.00 92.50 105 LEU A C 1
ATOM 788 O O . LEU A 1 105 ? -24.784 -4.335 30.452 1.00 92.50 105 LEU A O 1
ATOM 792 N N . MET A 1 106 ? -26.942 -4.667 30.962 1.00 89.75 106 MET A N 1
ATOM 793 C CA . MET A 1 106 ? -26.858 -4.180 32.336 1.00 89.75 106 MET A CA 1
ATOM 794 C C . MET A 1 106 ? -25.925 -5.043 33.197 1.00 89.75 106 MET A C 1
ATOM 796 O O . MET A 1 106 ? -25.111 -4.505 33.946 1.00 89.75 106 MET A O 1
ATOM 800 N N . LEU A 1 107 ? -26.010 -6.370 33.063 1.00 89.88 107 LEU A N 1
ATOM 801 C CA . LEU A 1 107 ? -25.137 -7.315 33.764 1.00 89.88 107 LEU A CA 1
ATOM 802 C C . LEU A 1 107 ? -23.688 -7.232 33.268 1.00 89.88 107 LEU A C 1
ATOM 804 O O . LEU A 1 107 ? -22.772 -7.172 34.086 1.00 89.88 107 LEU A O 1
ATOM 808 N N . ALA A 1 108 ? -23.484 -7.164 31.950 1.00 91.19 108 ALA A N 1
ATOM 809 C CA . ALA A 1 108 ? -22.161 -6.997 31.353 1.00 91.19 108 ALA A CA 1
ATOM 810 C C . ALA A 1 108 ? -21.513 -5.680 31.802 1.00 91.19 108 ALA A C 1
ATOM 812 O O . ALA A 1 108 ? -20.364 -5.662 32.234 1.00 91.19 108 ALA A O 1
ATOM 813 N N . TRP A 1 109 ? -22.274 -4.582 31.792 1.00 91.56 109 TRP A N 1
ATOM 814 C CA . TRP A 1 109 ? -21.803 -3.286 32.269 1.00 91.56 109 TRP A CA 1
ATOM 815 C C . TRP A 1 109 ? -21.442 -3.319 33.754 1.00 91.56 109 TRP A C 1
ATOM 817 O O . TRP A 1 109 ? -20.393 -2.804 34.134 1.00 91.56 109 TRP A O 1
ATOM 827 N N . LEU A 1 110 ? -22.262 -3.961 34.596 1.00 88.12 110 LEU A N 1
ATOM 828 C CA . LEU A 1 110 ? -21.962 -4.109 36.020 1.00 88.12 110 LEU A CA 1
ATOM 829 C C . LEU A 1 110 ? -20.646 -4.865 36.234 1.00 88.12 110 LEU A C 1
ATOM 831 O O . LEU A 1 110 ? -19.803 -4.405 37.008 1.00 88.12 110 LEU A O 1
ATOM 835 N N . ASN A 1 111 ? -20.459 -5.978 35.524 1.00 88.38 111 ASN A N 1
ATOM 836 C CA . ASN A 1 111 ? -19.249 -6.788 35.596 1.00 88.38 111 ASN A CA 1
ATOM 837 C C . ASN A 1 111 ? -18.013 -5.977 35.173 1.00 88.38 111 ASN A C 1
ATOM 839 O O . ASN A 1 111 ? -17.100 -5.799 35.980 1.00 88.38 111 ASN A O 1
ATOM 843 N N . SER A 1 112 ? -18.047 -5.355 33.991 1.00 89.31 112 SER A N 1
ATOM 844 C CA . SER A 1 112 ? -16.953 -4.510 33.500 1.00 89.31 112 SER A CA 1
ATOM 845 C C . SER A 1 112 ? -16.702 -3.274 34.379 1.00 89.31 112 SER A C 1
ATOM 847 O O . SER A 1 112 ? -15.566 -2.814 34.490 1.00 89.31 112 SER A O 1
ATOM 849 N N . SER A 1 113 ? -17.729 -2.726 35.043 1.00 85.56 113 SER A N 1
ATOM 850 C CA . SER A 1 113 ? -17.585 -1.579 35.961 1.00 85.56 113 SER A CA 1
ATOM 851 C C . SER A 1 113 ? -16.935 -1.952 37.294 1.00 85.56 113 SER A C 1
ATOM 853 O O . SER A 1 113 ? -16.255 -1.124 37.905 1.00 85.56 113 SER A O 1
ATOM 855 N N . SER A 1 114 ? -17.124 -3.201 37.723 1.00 82.81 114 SER A N 1
ATOM 856 C CA . SER A 1 114 ? -16.612 -3.741 38.985 1.00 82.81 114 SER A CA 1
ATOM 857 C C . SER A 1 114 ? -15.247 -4.420 38.831 1.00 82.81 114 SER A C 1
ATOM 859 O O . SER A 1 114 ? -14.586 -4.699 39.835 1.00 82.81 114 SER A O 1
ATOM 861 N N . GLN A 1 115 ? -14.803 -4.654 37.590 1.00 79.50 115 GLN A N 1
ATOM 862 C CA . GLN A 1 115 ? -13.506 -5.244 37.272 1.00 79.50 115 GLN A CA 1
ATOM 863 C C . GLN A 1 115 ? -12.372 -4.425 37.912 1.00 79.50 115 GLN A C 1
ATOM 865 O O . GLN A 1 115 ? -12.162 -3.245 37.614 1.00 79.50 115 GLN A O 1
ATOM 870 N N . SER A 1 116 ? -11.630 -5.062 38.819 1.00 66.69 116 SER A N 1
ATOM 871 C CA . SER A 1 116 ? -10.489 -4.465 39.517 1.00 66.69 116 SER A CA 1
ATOM 872 C C . SER A 1 116 ? -9.193 -4.902 38.824 1.00 66.69 116 SER A C 1
ATOM 874 O O . SER A 1 116 ? -8.845 -6.074 38.885 1.00 66.69 116 SER A O 1
ATOM 876 N N . GLY A 1 117 ? -8.490 -3.988 38.144 1.00 72.88 117 GLY A N 1
ATOM 877 C CA . GLY A 1 117 ? -7.248 -4.292 37.414 1.00 72.88 117 GLY A CA 1
ATOM 878 C C . GLY A 1 117 ? -7.067 -3.462 36.138 1.00 72.88 117 GLY A C 1
ATOM 879 O O . GLY A 1 117 ? -7.755 -2.457 35.941 1.00 72.88 117 GLY A O 1
ATOM 880 N N . ALA A 1 118 ? -6.141 -3.876 35.264 1.00 72.31 118 ALA A N 1
ATOM 881 C CA . ALA A 1 118 ? -5.982 -3.282 33.936 1.00 72.31 118 ALA A CA 1
ATOM 882 C C . ALA A 1 118 ? -7.236 -3.566 33.091 1.00 72.31 118 ALA A C 1
ATOM 884 O O . ALA A 1 118 ? -7.598 -4.719 32.870 1.00 72.31 118 ALA A O 1
ATOM 885 N N . ARG A 1 119 ? -7.927 -2.512 32.643 1.00 73.12 119 ARG A N 1
ATOM 886 C CA . ARG A 1 119 ? -9.177 -2.647 31.877 1.00 73.12 119 ARG A CA 1
ATOM 887 C C . ARG A 1 119 ? -8.902 -3.239 30.496 1.00 73.12 119 ARG A C 1
ATOM 889 O O . ARG A 1 119 ? -8.134 -2.648 29.734 1.00 73.12 119 ARG A O 1
ATOM 896 N N . ASN A 1 120 ? -9.578 -4.333 30.150 1.00 85.06 120 ASN A N 1
ATOM 897 C CA . ASN A 1 120 ? -9.514 -4.942 28.820 1.00 85.06 120 ASN A CA 1
ATOM 898 C C . ASN A 1 120 ? -10.174 -4.020 27.761 1.00 85.06 120 ASN A C 1
ATOM 900 O O . ASN A 1 120 ? -11.040 -3.204 28.087 1.00 85.06 120 ASN A O 1
ATOM 904 N N . VAL A 1 121 ? -9.778 -4.133 26.486 1.00 88.19 121 VAL A N 1
ATOM 905 C CA . VAL A 1 121 ? -10.435 -3.475 25.336 1.00 88.19 121 VAL A CA 1
ATOM 906 C C . VAL A 1 121 ? -11.933 -3.793 25.275 1.00 88.19 121 VAL A C 1
ATOM 908 O O . VAL A 1 121 ? -12.730 -2.906 24.978 1.00 88.19 121 VAL A O 1
ATOM 911 N N . MET A 1 122 ? -12.327 -5.017 25.642 1.00 89.25 122 MET A N 1
ATOM 912 C CA . MET A 1 122 ? -13.731 -5.435 25.690 1.00 89.25 122 MET A CA 1
ATOM 913 C C . MET A 1 122 ? -14.514 -4.722 26.804 1.00 89.25 122 MET A C 1
ATOM 915 O O . MET A 1 122 ? -15.588 -4.181 26.548 1.00 89.25 122 MET A O 1
ATOM 919 N N . ASP A 1 123 ? -13.951 -4.630 28.013 1.00 90.75 123 ASP A N 1
ATOM 920 C CA . ASP A 1 123 ? -14.590 -3.925 29.133 1.00 90.75 123 ASP A CA 1
ATOM 921 C C . ASP A 1 123 ? -14.816 -2.450 28.810 1.00 90.75 123 ASP A C 1
ATOM 923 O O . ASP A 1 123 ? -15.877 -1.892 29.089 1.00 90.75 123 ASP A O 1
ATOM 927 N N . ARG A 1 124 ? -13.830 -1.807 28.169 1.00 90.12 124 ARG A N 1
ATOM 928 C CA . ARG A 1 124 ? -13.964 -0.416 27.721 1.00 90.12 124 ARG A CA 1
ATOM 929 C C . ARG A 1 124 ? -15.087 -0.256 26.698 1.00 90.12 124 ARG A C 1
ATOM 931 O O . ARG A 1 124 ? -15.842 0.712 26.790 1.00 90.12 124 ARG A O 1
ATOM 938 N N . ALA A 1 125 ? -15.221 -1.197 25.765 1.00 92.44 125 ALA A N 1
ATOM 939 C CA . ALA A 1 125 ? -16.285 -1.188 24.766 1.00 92.44 125 ALA A CA 1
ATOM 940 C C . ALA A 1 125 ? -17.677 -1.284 25.415 1.00 92.44 125 ALA A C 1
ATOM 942 O O . ALA A 1 125 ? -18.570 -0.501 25.084 1.00 92.44 125 ALA A O 1
ATOM 943 N N . ILE A 1 126 ? -17.842 -2.195 26.380 1.00 92.88 126 ILE A N 1
ATOM 944 C CA . ILE A 1 126 ? -19.097 -2.402 27.116 1.00 92.88 126 ILE A CA 1
ATOM 945 C C . ILE A 1 126 ? -19.442 -1.169 27.960 1.00 92.88 126 ILE A C 1
ATOM 947 O O . ILE A 1 126 ? -20.576 -0.685 27.915 1.00 92.88 126 ILE A O 1
ATOM 951 N N . LEU A 1 127 ? -18.469 -0.623 28.697 1.00 90.38 127 LEU A N 1
ATOM 952 C CA . LEU A 1 127 ? -18.662 0.563 29.534 1.00 90.38 127 LEU A CA 1
ATOM 953 C C . LEU A 1 127 ? -19.092 1.775 28.706 1.00 90.38 127 LEU A C 1
ATOM 955 O O . LEU A 1 127 ? -20.110 2.391 29.024 1.00 90.38 127 LEU A O 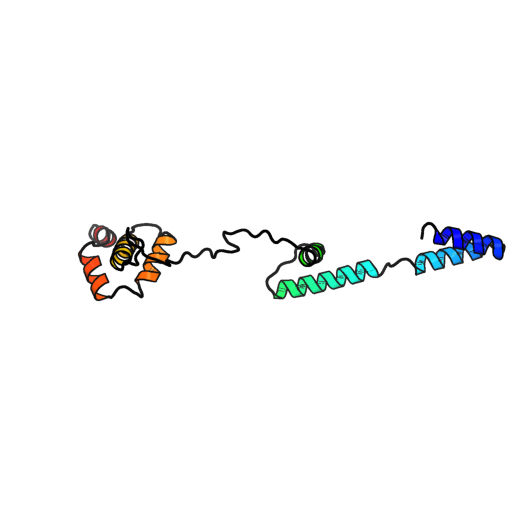1
ATOM 959 N N . ARG A 1 128 ? -18.381 2.058 27.606 1.00 91.00 128 ARG A N 1
ATOM 960 C CA . ARG A 1 128 ? -18.696 3.165 26.692 1.00 91.00 128 ARG A CA 1
ATOM 961 C C . ARG A 1 128 ? -20.080 3.006 26.061 1.00 91.00 128 ARG A C 1
ATOM 963 O O . ARG A 1 128 ? -20.821 3.979 25.949 1.00 91.00 128 ARG A O 1
ATOM 970 N N . PHE A 1 129 ? -20.451 1.789 25.663 1.00 92.31 129 PHE A N 1
ATOM 971 C CA . PHE A 1 129 ? -21.765 1.520 25.075 1.00 92.31 129 PHE A CA 1
ATOM 972 C C . PHE A 1 129 ? -22.902 1.659 26.098 1.00 92.31 129 PHE A C 1
ATOM 974 O O . PHE A 1 129 ? -23.972 2.177 25.770 1.00 92.31 129 PHE A O 1
ATOM 981 N N . GLY A 1 130 ? -22.684 1.193 27.332 1.00 89.19 130 GLY A N 1
ATOM 982 C CA . GLY A 1 130 ? -23.670 1.256 28.411 1.00 89.19 130 GLY A CA 1
ATOM 983 C C . GLY A 1 130 ? -23.817 2.647 29.031 1.00 89.19 130 GLY A C 1
ATOM 984 O O . GLY A 1 130 ? -24.903 2.994 29.496 1.00 89.19 130 GLY A O 1
ATOM 985 N N . GLU A 1 131 ? -22.774 3.483 29.002 1.00 85.00 131 GLU A N 1
ATOM 986 C CA . GLU A 1 131 ? -22.807 4.832 29.576 1.00 85.00 131 GLU A CA 1
ATOM 987 C C . GLU A 1 131 ? -23.909 5.714 28.979 1.00 85.00 131 GLU A C 1
ATOM 989 O O . GLU A 1 131 ? -24.590 6.398 29.744 1.00 85.00 131 GLU A O 1
ATOM 994 N N . GLY A 1 132 ? -24.141 5.633 27.666 1.00 78.75 132 GLY A N 1
ATOM 995 C CA . GLY A 1 132 ? -25.181 6.398 26.967 1.00 78.75 132 GLY A CA 1
ATOM 996 C C . GLY A 1 132 ? -26.565 5.741 26.920 1.00 78.75 132 GLY A C 1
ATOM 997 O O . GLY A 1 132 ? -27.500 6.359 26.423 1.00 78.75 132 GLY A O 1
ATOM 998 N N . ARG A 1 133 ? -26.717 4.497 27.397 1.00 84.25 133 ARG A N 1
ATOM 999 C CA . ARG A 1 133 ? -27.971 3.724 27.260 1.00 84.25 133 ARG A CA 1
ATOM 1000 C C . ARG A 1 133 ? -28.593 3.259 28.574 1.00 84.25 133 ARG A C 1
ATOM 1002 O O . ARG A 1 133 ? -29.785 2.974 28.608 1.00 84.25 133 ARG A O 1
ATOM 1009 N N . ILE A 1 134 ? -27.818 3.177 29.653 1.00 83.50 134 ILE A N 1
ATOM 1010 C CA . ILE A 1 134 ? -28.328 2.806 30.977 1.00 83.50 134 ILE A CA 1
ATOM 1011 C C . ILE A 1 134 ? -28.696 4.084 31.738 1.00 83.50 134 ILE A C 1
ATOM 1013 O O . ILE A 1 134 ? -27.854 4.966 31.923 1.00 83.50 134 ILE A O 1
ATOM 1017 N N . ALA A 1 135 ? -29.939 4.169 32.218 1.00 81.75 1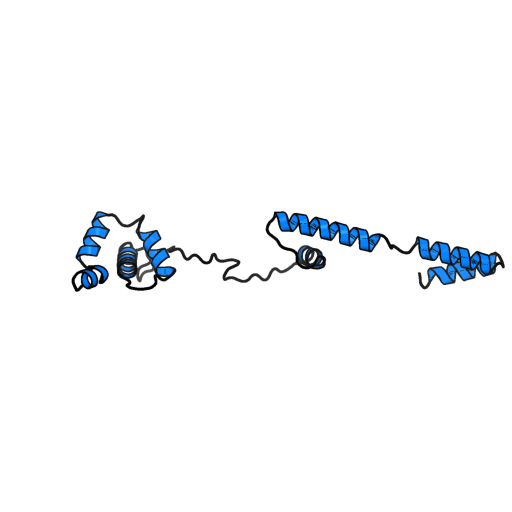35 ALA A N 1
ATOM 1018 C CA . ALA A 1 135 ? -30.420 5.320 32.980 1.00 81.75 135 ALA A CA 1
ATOM 1019 C C . ALA A 1 135 ? -29.578 5.562 34.258 1.00 81.75 135 ALA A C 1
ATOM 1021 O O . ALA A 1 135 ? -29.215 4.597 34.944 1.00 81.75 135 ALA A O 1
ATOM 1022 N N . PRO A 1 136 ? -29.304 6.825 34.647 1.00 75.81 136 PRO A N 1
ATOM 1023 C CA . PRO A 1 136 ? -28.490 7.147 35.826 1.00 75.81 136 PRO A CA 1
ATOM 1024 C C . PRO A 1 136 ? -29.026 6.543 37.132 1.00 75.81 136 PRO A C 1
ATOM 1026 O O . PRO A 1 136 ? -28.261 6.019 37.940 1.00 75.81 136 PRO A O 1
ATOM 1029 N N . SER A 1 137 ? -30.351 6.534 37.303 1.00 75.38 137 SER A N 1
ATOM 1030 C CA . SER A 1 137 ? -31.042 5.915 38.444 1.00 75.38 137 SER A CA 1
ATOM 1031 C C . SER A 1 137 ? -30.768 4.411 38.552 1.00 75.38 137 SER A C 1
ATOM 1033 O O . SER A 1 137 ? -30.600 3.867 39.643 1.00 75.38 137 SER A O 1
ATOM 1035 N N . THR A 1 138 ? -30.660 3.742 37.405 1.00 75.88 138 THR A N 1
ATOM 1036 C CA . THR A 1 138 ? -30.382 2.307 37.312 1.00 75.88 138 THR A CA 1
ATOM 1037 C C . THR A 1 138 ? -28.922 2.011 37.652 1.00 75.88 138 THR A C 1
ATOM 1039 O O . THR A 1 138 ? -28.655 1.081 38.412 1.00 75.88 138 THR A O 1
ATOM 1042 N N . LYS A 1 139 ? -27.983 2.850 37.189 1.00 75.19 139 LYS A N 1
ATOM 1043 C CA . LYS A 1 139 ? -26.562 2.770 37.575 1.00 75.19 139 LYS A CA 1
ATOM 1044 C C . LYS A 1 139 ? -26.377 2.935 39.086 1.00 75.19 139 LYS A C 1
ATOM 1046 O O . LYS A 1 139 ? -25.685 2.135 39.709 1.00 75.19 139 LYS A O 1
ATOM 1051 N N . ALA A 1 140 ? -27.037 3.924 39.692 1.00 72.38 140 ALA A N 1
ATOM 1052 C CA . ALA A 1 140 ? -26.961 4.166 41.134 1.00 72.38 140 ALA A CA 1
ATOM 1053 C C . ALA A 1 140 ? -27.496 2.979 41.957 1.00 72.38 140 ALA A C 1
ATOM 1055 O O . ALA A 1 140 ? -26.893 2.586 42.958 1.00 72.38 140 ALA A O 1
ATOM 1056 N N . ARG A 1 141 ? -28.598 2.359 41.513 1.00 74.69 141 ARG A N 1
ATOM 1057 C CA . ARG A 1 141 ? -29.151 1.152 42.147 1.00 74.69 141 ARG A CA 1
ATOM 1058 C C . ARG A 1 141 ? -28.205 -0.045 42.030 1.00 74.69 141 ARG A C 1
ATOM 1060 O O . ARG A 1 141 ? -28.031 -0.774 42.997 1.00 74.69 141 ARG A O 1
ATOM 1067 N N . LEU A 1 142 ? -27.575 -0.226 40.873 1.00 70.56 142 LEU A N 1
ATOM 1068 C CA . LEU A 1 142 ? -26.604 -1.294 40.625 1.00 70.56 142 LEU A CA 1
ATOM 1069 C C . LEU A 1 142 ? -25.362 -1.189 41.516 1.00 70.56 142 LEU A C 1
ATOM 1071 O O . LEU A 1 142 ? -24.968 -2.180 42.126 1.00 70.56 142 LEU A O 1
ATOM 1075 N N . PHE A 1 143 ? -24.793 0.011 41.653 1.00 69.12 143 PHE A N 1
ATOM 1076 C CA . PHE A 1 143 ? -23.646 0.243 42.536 1.00 69.12 143 PHE A CA 1
ATOM 1077 C C . PHE A 1 143 ? -23.964 0.010 44.017 1.00 69.12 143 PHE A C 1
ATOM 1079 O O . PHE A 1 143 ? -23.066 -0.336 44.781 1.00 69.12 143 PHE A O 1
ATOM 1086 N N . ARG A 1 144 ? -25.230 0.164 44.431 1.00 66.69 144 ARG A N 1
ATOM 1087 C CA . ARG A 1 144 ? -25.674 -0.208 45.784 1.00 66.69 144 ARG A CA 1
ATOM 1088 C C . ARG A 1 144 ? -25.722 -1.721 46.003 1.00 66.69 144 ARG A C 1
ATOM 1090 O O . ARG A 1 144 ? -25.495 -2.161 47.122 1.00 66.69 144 ARG A O 1
ATOM 1097 N N . ILE A 1 145 ? -26.034 -2.501 44.966 1.00 66.12 145 ILE A N 1
ATOM 1098 C CA . ILE A 1 145 ? -26.176 -3.966 45.055 1.00 66.12 145 ILE A CA 1
ATOM 1099 C C . ILE A 1 145 ? -24.808 -4.657 45.000 1.00 66.12 145 ILE A C 1
ATOM 1101 O O . ILE A 1 145 ? -24.584 -5.637 45.703 1.00 66.12 145 ILE A O 1
ATOM 1105 N N . ALA A 1 146 ? -23.884 -4.133 44.196 1.00 61.78 146 ALA A N 1
ATOM 1106 C CA . ALA A 1 146 ? -22.515 -4.624 44.095 1.00 61.78 146 ALA A CA 1
ATOM 1107 C C . ALA A 1 146 ? -21.542 -3.446 44.268 1.00 61.78 146 ALA A C 1
ATOM 1109 O O . ALA A 1 146 ? -21.110 -2.851 43.274 1.00 61.78 146 ALA A O 1
ATOM 1110 N N . PRO A 1 147 ? -21.212 -3.052 45.514 1.00 56.28 147 PRO A N 1
ATOM 1111 C CA . PRO A 1 147 ? -20.213 -2.021 45.741 1.00 56.28 147 PRO A CA 1
ATOM 1112 C C . PRO A 1 147 ? -18.879 -2.518 45.189 1.00 56.28 147 PRO A C 1
ATOM 1114 O O . PRO A 1 147 ? -18.409 -3.595 45.560 1.00 56.28 147 PRO A O 1
ATOM 1117 N N . SER A 1 148 ? -18.269 -1.746 44.286 1.00 56.25 148 SER A N 1
ATOM 1118 C CA . SER A 1 148 ? -16.962 -2.116 43.745 1.00 56.25 148 SER A CA 1
ATOM 1119 C C . SER A 1 148 ? -15.986 -2.358 44.901 1.00 56.25 148 SER A C 1
ATOM 1121 O O . SER A 1 148 ? -15.940 -1.592 45.868 1.00 56.25 148 SER A O 1
ATOM 1123 N N . THR A 1 149 ? -15.157 -3.392 44.796 1.00 53.78 149 THR A N 1
ATOM 1124 C CA . THR A 1 149 ? -14.063 -3.695 45.736 1.00 53.78 149 THR A CA 1
ATOM 1125 C C . THR A 1 149 ? -13.107 -2.514 45.955 1.00 53.78 149 THR A C 1
ATOM 1127 O O . THR A 1 149 ? -12.403 -2.471 46.963 1.00 53.78 149 THR A O 1
ATOM 1130 N N . LYS A 1 150 ? -13.133 -1.509 45.068 1.00 50.59 150 LYS A N 1
ATOM 1131 C CA . LYS A 1 150 ? -12.459 -0.212 45.225 1.00 50.59 150 LYS A CA 1
ATOM 1132 C C . LYS A 1 150 ? -12.912 0.550 46.480 1.00 50.59 150 LYS A C 1
ATOM 1134 O O . LYS A 1 150 ? -12.076 1.150 47.144 1.00 50.59 150 LYS A O 1
ATOM 1139 N N . ALA A 1 151 ? -14.192 0.466 46.851 1.00 47.06 151 ALA A N 1
ATOM 1140 C CA . ALA A 1 151 ? -14.716 1.067 48.080 1.00 47.06 151 ALA A CA 1
ATOM 1141 C C . ALA A 1 151 ? -14.290 0.293 49.342 1.00 47.06 151 ALA A C 1
ATOM 1143 O O . ALA A 1 151 ? -14.097 0.896 50.391 1.00 47.06 151 ALA A O 1
ATOM 1144 N N . ARG A 1 152 ? -14.072 -1.029 49.244 1.00 46.41 152 ARG A N 1
ATOM 1145 C CA . ARG A 1 152 ? -13.575 -1.840 50.372 1.00 46.41 152 ARG A CA 1
ATOM 1146 C C . ARG A 1 152 ? -12.092 -1.609 50.672 1.00 46.41 152 ARG A C 1
ATOM 1148 O O . ARG A 1 152 ? -11.727 -1.609 51.837 1.00 46.41 152 ARG A O 1
ATOM 1155 N N . LYS A 1 153 ? -11.241 -1.379 49.662 1.00 42.03 153 LYS A N 1
ATOM 1156 C CA . LYS A 1 153 ? -9.806 -1.097 49.891 1.00 42.03 153 LYS A CA 1
ATOM 1157 C C . LYS A 1 153 ? -9.523 0.303 50.453 1.00 42.03 153 LYS A C 1
ATOM 1159 O O . LYS A 1 153 ? -8.522 0.466 51.131 1.00 42.03 153 LYS A O 1
ATOM 1164 N N . SER A 1 154 ? -10.396 1.284 50.215 1.00 42.81 154 SER A N 1
ATOM 1165 C CA . SER A 1 154 ? -10.262 2.643 50.771 1.00 42.81 154 SER A CA 1
ATOM 1166 C C . SER A 1 154 ? -10.697 2.765 52.238 1.00 42.81 154 SER A C 1
ATOM 1168 O O . SER A 1 154 ? -10.474 3.809 52.833 1.00 42.81 154 SER A O 1
ATOM 1170 N N . ALA A 1 155 ? -11.348 1.745 52.803 1.00 43.16 155 ALA A N 1
ATOM 1171 C CA . ALA A 1 155 ? -11.793 1.725 54.200 1.00 43.16 155 ALA A CA 1
ATOM 1172 C C . ALA A 1 155 ? -10.887 0.862 55.104 1.00 43.16 155 ALA A C 1
ATOM 1174 O O . ALA A 1 155 ? -11.224 0.616 56.257 1.00 43.16 155 ALA A O 1
ATOM 1175 N N . LEU A 1 156 ? -9.773 0.357 54.561 1.00 44.03 156 LEU A N 1
ATOM 1176 C CA . LEU A 1 156 ? -8.814 -0.533 55.229 1.00 44.03 156 LEU A CA 1
ATOM 1177 C C . LEU A 1 156 ? -7.390 0.059 55.285 1.00 44.03 156 LEU A C 1
ATOM 1179 O O . LEU A 1 156 ? -6.458 -0.649 55.659 1.00 44.03 156 LEU A O 1
ATOM 1183 N N . HIS A 1 157 ? -7.236 1.340 54.936 1.00 37.00 157 HIS A N 1
ATOM 1184 C CA . HIS A 1 157 ? -6.024 2.135 55.132 1.00 37.00 157 HIS A CA 1
ATOM 1185 C C . HIS A 1 157 ? -6.375 3.458 55.800 1.00 37.00 157 HIS A C 1
ATOM 1187 O O . HIS A 1 157 ? -7.404 4.044 55.394 1.00 37.00 157 HIS A O 1
#

pLDDT: mean 86.36, std 13.02, range [37.0, 97.44]

Radius of gyration: 37.12 Å; chains: 1; bounding box: 69×30×107 Å

Sequence (157 aa):
MLIMVPVVLLINGFSKGDWVEASLFALAVAVGLTPEMLPMIVSSNLAKGAIAMSRRKVIVKRLNAIQNFGAMDVLCTDKTGTLTQDNIFLEHHLDVSGVKSSRVLMLAWLNSSSQSGARNVMDRAILRFGEGRIAPSTKARLFRIAPSTKARKSALH

InterPro domains:
  IPR001757 P-type ATPase [TIGR01494] (2-112)
  IPR006415 P-type ATPase, subfamily IIIB [PR01836] (6-25)
  IPR006415 P-type ATPase, subfamily IIIB [PR01836] (110-123)
  IPR018303 P-type ATPase, phosphorylation site [PS00154] (78-84)
  IPR023214 HAD superfamily [G3DSA:3.40.50.1000] (73-87)
  IPR023298 P-type ATPase, transmembrane domain superfamily [SSF81665] (1-124)
  IPR023299 P-type ATPase, cytoplasmic domain N [G3DSA:3.40.1110.10] (88-132)

Organism: NCBI:txid913241

Secondary structure (DSSP, 8-state):
-TTHHHHHHHHHHHHHS-HHHHHHHHHHHHHHH--THHHHHHHHHHHHHHHHHHTTT---SSTHHHHHHHT-S-----TBTTTB-S-------B-TTS-B-HHHHHHHHHHHHH--SSPPHHHHHHHHHHHTTS-HHHHHHHHHHS--HHHHHTT--

Foldseek 3Di:
DVVQLVVQLVCCCVVVVDSPVSNVVSVVVVVVPDPPCVVVVLVVVLVVVQVVVVVVVHHDPDSVVVVVVVPDDDDDDDCPPTVDDPADADDAQADPVRHGDPVSLLVLLLCLVLDDDDRDSVSVRSVVVCVVPPDPVSVVVSCVVPVRCVVVVVVVD